Protein AF-A0A973YVL8-F1 (afdb_monomer)

Mean predicted aligned error: 5.26 Å

Structure (mmCIF, N/CA/C/O backbone):
data_AF-A0A973YVL8-F1
#
_entry.id   AF-A0A973YVL8-F1
#
loop_
_atom_site.group_PDB
_atom_site.id
_atom_site.type_symbol
_atom_site.label_atom_id
_atom_site.label_alt_id
_atom_site.label_comp_id
_atom_site.label_asym_id
_atom_site.label_entity_id
_atom_site.label_seq_id
_atom_site.pdbx_PDB_ins_code
_atom_site.Cartn_x
_atom_site.Cartn_y
_atom_site.Cartn_z
_atom_site.occupancy
_atom_site.B_iso_or_equiv
_atom_site.auth_seq_id
_atom_site.auth_comp_id
_atom_site.auth_asym_id
_atom_site.auth_atom_id
_atom_site.pdbx_PDB_model_num
ATOM 1 N N . MET A 1 1 ? 8.281 -14.797 -22.762 1.00 84.06 1 MET A N 1
ATOM 2 C CA . MET A 1 1 ? 9.401 -13.865 -22.995 1.00 84.06 1 MET A CA 1
ATOM 3 C C . MET A 1 1 ? 8.951 -12.711 -23.872 1.00 84.06 1 MET A C 1
ATOM 5 O O . MET A 1 1 ? 8.427 -12.952 -24.952 1.00 84.06 1 MET A O 1
ATOM 9 N N . GLU A 1 2 ? 9.122 -11.490 -23.379 1.00 85.75 2 GLU A N 1
ATOM 10 C CA . GLU A 1 2 ? 8.816 -10.232 -24.072 1.00 85.75 2 GLU A CA 1
ATOM 11 C C . GLU A 1 2 ? 9.968 -9.249 -23.829 1.00 85.75 2 GLU A C 1
ATOM 13 O O . GLU A 1 2 ? 10.571 -9.270 -22.751 1.00 85.75 2 GLU A O 1
ATOM 18 N N . THR A 1 3 ? 10.282 -8.421 -24.826 1.00 86.00 3 THR A N 1
ATOM 19 C CA . THR A 1 3 ? 11.363 -7.431 -24.765 1.00 86.00 3 THR A CA 1
ATOM 20 C C . THR A 1 3 ? 10.780 -6.028 -24.803 1.00 86.00 3 THR A C 1
ATOM 22 O O . THR A 1 3 ? 10.042 -5.675 -25.721 1.00 86.00 3 THR A O 1
ATOM 25 N N . LEU A 1 4 ? 11.141 -5.221 -23.806 1.00 86.00 4 LEU A N 1
ATOM 26 C CA . LEU A 1 4 ? 10.758 -3.818 -23.711 1.00 86.00 4 LEU A CA 1
ATOM 27 C C . LEU A 1 4 ? 11.941 -2.932 -24.092 1.00 86.00 4 LEU A C 1
ATOM 29 O O . LEU A 1 4 ? 13.045 -3.095 -23.569 1.00 86.00 4 LEU A O 1
ATOM 33 N N . HIS A 1 5 ? 11.688 -1.986 -24.992 1.00 86.88 5 HIS A N 1
ATOM 34 C CA . HIS A 1 5 ? 12.668 -1.035 -25.507 1.00 86.88 5 HIS A CA 1
ATOM 35 C C . HIS A 1 5 ? 12.550 0.307 -24.772 1.00 86.88 5 HIS A C 1
ATOM 37 O O . HIS A 1 5 ? 11.449 0.766 -24.471 1.00 86.88 5 HIS A O 1
ATOM 43 N N . ALA A 1 6 ? 13.685 0.942 -24.490 1.00 86.62 6 ALA A N 1
ATOM 44 C CA . ALA A 1 6 ? 13.778 2.212 -23.785 1.00 86.62 6 ALA A CA 1
ATOM 45 C C . ALA A 1 6 ? 14.794 3.136 -24.469 1.00 86.62 6 ALA A C 1
ATOM 47 O O . ALA A 1 6 ? 15.893 2.712 -24.831 1.00 86.62 6 ALA A O 1
ATOM 48 N N . GLU A 1 7 ? 14.462 4.425 -24.573 1.00 89.06 7 GLU A N 1
ATOM 49 C CA . GLU A 1 7 ? 15.424 5.448 -25.015 1.00 89.06 7 GLU A CA 1
ATOM 50 C C . GLU A 1 7 ? 16.559 5.531 -23.993 1.00 89.06 7 GLU A C 1
ATOM 52 O O . GLU A 1 7 ? 17.742 5.585 -24.331 1.00 89.06 7 GLU A O 1
ATOM 57 N N . ARG A 1 8 ? 16.176 5.497 -22.711 1.00 89.88 8 ARG A N 1
ATOM 58 C CA . ARG A 1 8 ? 17.095 5.464 -21.581 1.00 89.88 8 ARG A CA 1
ATOM 59 C C . ARG A 1 8 ? 16.642 4.454 -20.552 1.00 89.88 8 ARG A C 1
ATOM 61 O O . ARG A 1 8 ? 15.537 4.552 -20.027 1.00 89.88 8 ARG A O 1
ATOM 68 N N . LEU A 1 9 ? 17.533 3.532 -20.216 1.00 91.75 9 LEU A N 1
ATOM 69 C CA . LEU A 1 9 ? 17.324 2.533 -19.178 1.00 91.75 9 LEU A CA 1
ATOM 70 C C . LEU A 1 9 ? 18.275 2.801 -18.010 1.00 91.75 9 LEU A C 1
ATOM 72 O O . LEU A 1 9 ? 19.497 2.807 -18.186 1.00 91.75 9 LEU A O 1
ATOM 76 N N . TRP A 1 10 ? 17.727 3.006 -16.813 1.00 92.88 10 TRP A N 1
ATOM 77 C CA . TRP A 1 10 ? 18.531 3.071 -15.593 1.00 92.88 10 TRP A CA 1
ATOM 78 C C . TRP A 1 10 ? 18.900 1.664 -15.115 1.00 92.88 10 TRP A C 1
ATOM 80 O O . TRP A 1 10 ? 18.032 0.822 -14.884 1.00 92.88 10 TRP A O 1
ATOM 90 N N . THR A 1 11 ? 20.196 1.415 -14.927 1.00 92.12 11 THR A N 1
ATOM 91 C CA . THR A 1 11 ? 20.733 0.136 -14.439 1.00 92.12 11 THR A CA 1
ATOM 92 C C . THR A 1 11 ? 21.635 0.353 -13.220 1.00 92.12 11 THR A C 1
ATOM 94 O O . THR A 1 11 ? 22.039 1.488 -12.960 1.00 92.12 11 THR A O 1
ATOM 97 N N . PRO A 1 12 ? 22.041 -0.706 -12.491 1.00 91.38 12 PRO A N 1
ATOM 98 C CA . PRO A 1 12 ? 23.049 -0.580 -11.434 1.00 91.38 12 PRO A CA 1
ATOM 99 C C . PRO A 1 12 ? 24.390 0.007 -11.912 1.00 91.38 12 PRO A C 1
ATOM 101 O O . PRO A 1 12 ? 25.116 0.589 -11.114 1.00 91.38 12 PRO A O 1
ATOM 104 N N . GLY A 1 13 ? 24.710 -0.124 -13.206 1.00 91.88 13 GLY A N 1
ATOM 105 C CA . GLY A 1 13 ? 25.894 0.474 -13.834 1.00 91.88 13 GLY A CA 1
ATOM 106 C C . GLY A 1 13 ? 25.689 1.906 -14.349 1.00 91.88 13 GLY A C 1
ATOM 107 O O . GLY A 1 13 ? 26.598 2.456 -14.962 1.00 91.88 13 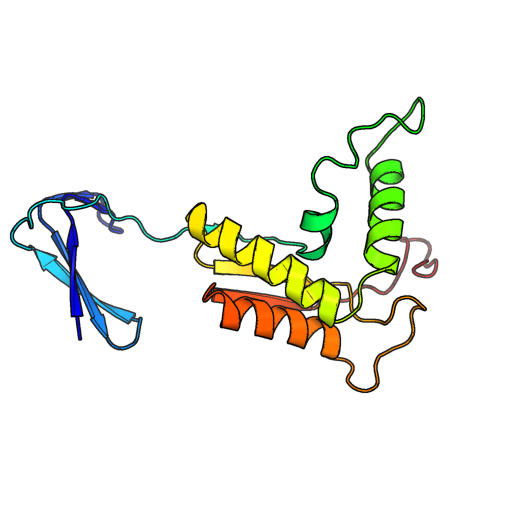GLY A O 1
ATOM 108 N N . GLY A 1 14 ? 24.515 2.508 -14.127 1.00 93.25 14 GLY A N 1
ATOM 109 C CA . GLY A 1 14 ? 24.141 3.832 -14.625 1.00 93.25 14 GLY A CA 1
ATOM 110 C C . GLY A 1 14 ? 23.224 3.792 -15.853 1.00 93.25 14 GLY A C 1
ATOM 111 O O . GLY A 1 14 ? 22.619 2.763 -16.174 1.00 93.25 14 GLY A O 1
ATOM 112 N N . TRP A 1 15 ? 23.092 4.944 -16.517 1.00 92.38 15 TRP A N 1
ATOM 113 C CA . TRP A 1 15 ? 22.248 5.113 -17.702 1.00 92.38 15 TRP A CA 1
ATOM 114 C C . TRP A 1 15 ? 22.798 4.357 -18.911 1.00 92.38 15 TRP A C 1
ATOM 116 O O . TRP A 1 15 ? 23.966 4.506 -19.268 1.00 92.38 15 TRP A O 1
ATOM 126 N N . ARG A 1 16 ? 21.920 3.614 -19.587 1.00 90.44 16 ARG A N 1
ATOM 127 C CA . ARG A 1 16 ? 22.150 3.060 -20.925 1.00 90.44 16 ARG A CA 1
ATOM 128 C C . ARG A 1 16 ? 21.214 3.744 -21.915 1.00 90.44 16 ARG A C 1
ATOM 130 O O . ARG A 1 16 ? 20.050 3.955 -21.588 1.00 90.44 16 ARG A O 1
ATOM 137 N N . ILE A 1 17 ? 21.738 4.094 -23.083 1.00 89.00 17 ILE A N 1
ATOM 138 C CA . ILE A 1 17 ? 20.995 4.706 -24.191 1.00 89.00 17 ILE A CA 1
ATOM 139 C C . ILE A 1 17 ? 20.678 3.601 -25.200 1.00 89.00 17 ILE A C 1
ATOM 141 O O . ILE A 1 17 ? 21.504 2.698 -25.350 1.00 89.00 17 ILE A O 1
ATOM 145 N N . ASP A 1 18 ? 19.514 3.666 -25.848 1.00 85.38 18 ASP A N 1
ATOM 146 C CA . ASP A 1 18 ? 19.072 2.699 -26.865 1.00 85.38 18 ASP A CA 1
ATOM 147 C C . ASP A 1 18 ? 19.200 1.256 -26.350 1.00 85.38 18 ASP A C 1
ATOM 149 O O . ASP A 1 18 ? 19.956 0.413 -26.846 1.00 85.38 18 ASP A O 1
ATOM 153 N N . ALA A 1 19 ? 18.520 1.005 -25.235 1.00 87.44 19 ALA A N 1
ATOM 154 C CA . ALA A 1 19 ? 18.628 -0.231 -24.477 1.00 87.44 19 ALA A CA 1
ATOM 155 C C . ALA A 1 19 ? 17.249 -0.836 -24.229 1.00 87.44 19 ALA A C 1
ATOM 157 O O . ALA A 1 19 ? 16.216 -0.208 -24.440 1.00 87.44 19 ALA A O 1
ATOM 158 N N . GLY A 1 20 ? 17.227 -2.072 -23.755 1.00 88.44 20 GLY A N 1
ATOM 159 C CA . GLY A 1 20 ? 15.995 -2.741 -23.383 1.00 88.44 20 GLY A CA 1
ATOM 160 C C . GLY A 1 20 ? 16.228 -3.804 -22.330 1.00 88.44 20 GLY A C 1
ATOM 161 O O . GLY A 1 20 ? 17.359 -4.055 -21.903 1.00 88.44 20 GLY A O 1
ATOM 162 N N . PHE A 1 21 ? 15.141 -4.430 -21.904 1.00 88.62 21 PHE A N 1
ATOM 163 C CA . PHE A 1 21 ? 15.212 -5.616 -21.069 1.00 88.62 21 PHE A CA 1
ATOM 164 C C . PHE A 1 21 ? 14.182 -6.648 -21.509 1.00 88.62 21 PHE A C 1
ATOM 166 O O . PHE A 1 21 ? 13.058 -6.313 -21.885 1.00 88.62 21 PHE A O 1
ATOM 173 N N . THR A 1 22 ? 14.581 -7.912 -21.439 1.00 90.00 22 THR A N 1
ATOM 174 C CA . THR A 1 22 ? 13.709 -9.056 -21.684 1.00 90.00 22 THR A CA 1
ATOM 175 C C . THR A 1 22 ? 13.215 -9.577 -20.346 1.00 90.00 22 THR A C 1
ATOM 177 O O . THR A 1 22 ? 13.999 -9.747 -19.403 1.00 90.00 22 THR A O 1
ATOM 180 N N . HIS A 1 23 ? 11.914 -9.843 -20.249 1.00 91.12 23 HIS A N 1
ATOM 181 C CA . HIS A 1 23 ? 11.332 -10.486 -19.081 1.00 91.12 23 HIS A CA 1
ATOM 182 C C . HIS A 1 23 ? 10.629 -11.795 -19.421 1.00 91.12 23 HIS A C 1
ATOM 184 O O . HIS A 1 23 ? 10.018 -11.967 -20.480 1.00 91.12 23 HIS A O 1
ATOM 190 N N . ASP A 1 24 ? 10.668 -12.715 -18.463 1.00 93.44 24 ASP A N 1
ATOM 191 C CA . ASP A 1 24 ? 9.907 -13.953 -18.487 1.00 93.44 24 ASP A CA 1
ATOM 192 C C . ASP A 1 24 ? 9.158 -14.125 -17.168 1.00 93.44 24 ASP A C 1
ATOM 194 O O . ASP A 1 24 ? 9.744 -14.002 -16.092 1.00 93.44 24 ASP A O 1
ATOM 198 N N . ALA A 1 25 ? 7.840 -14.322 -17.250 1.00 90.69 25 ALA A N 1
ATOM 199 C CA . ALA A 1 25 ? 6.955 -14.435 -16.086 1.00 90.69 25 ALA A CA 1
ATOM 200 C C . ALA A 1 25 ? 7.205 -13.364 -14.991 1.00 90.69 25 ALA A C 1
ATOM 202 O O . ALA A 1 25 ? 7.259 -13.667 -13.798 1.00 90.69 25 ALA A O 1
ATOM 203 N N . GLY A 1 26 ? 7.398 -12.100 -15.396 1.00 88.31 26 GLY A N 1
ATOM 204 C CA . GLY A 1 26 ? 7.619 -10.968 -14.484 1.00 88.31 26 GLY A CA 1
ATOM 205 C C . GLY A 1 26 ? 9.031 -10.860 -13.892 1.00 88.31 26 GLY A C 1
ATOM 206 O O . GLY A 1 26 ? 9.259 -10.028 -13.014 1.00 88.31 26 GLY A O 1
ATOM 207 N N . ARG A 1 27 ? 9.990 -11.673 -14.350 1.00 92.56 27 ARG A N 1
ATOM 208 C CA . ARG A 1 27 ? 11.407 -11.575 -13.971 1.00 92.56 27 ARG A CA 1
ATOM 209 C C . ARG A 1 27 ? 12.229 -11.049 -15.134 1.00 92.56 27 ARG A C 1
ATOM 211 O O . ARG A 1 27 ? 12.125 -11.570 -16.237 1.00 92.56 27 ARG A O 1
ATOM 218 N N . ILE A 1 28 ? 13.067 -10.051 -14.870 1.00 92.12 28 ILE A N 1
ATOM 219 C CA . ILE A 1 28 ? 14.068 -9.584 -15.833 1.00 92.12 28 ILE A CA 1
ATOM 220 C C . ILE A 1 28 ? 15.125 -10.681 -15.976 1.00 92.12 28 ILE A C 1
ATOM 222 O O . ILE A 1 28 ? 15.702 -11.103 -14.972 1.00 92.12 28 ILE A O 1
ATOM 226 N N . VAL A 1 29 ? 15.349 -11.146 -17.204 1.00 92.62 29 VAL A N 1
ATOM 227 C CA . VAL A 1 29 ? 16.319 -12.211 -17.511 1.00 92.62 29 VAL A CA 1
ATOM 228 C C . VAL A 1 29 ? 17.557 -11.680 -18.223 1.00 92.62 29 VAL A C 1
ATOM 230 O O . VAL A 1 29 ? 18.642 -12.217 -18.028 1.00 92.62 29 VAL A O 1
ATOM 233 N N . GLU A 1 30 ? 17.416 -10.599 -18.989 1.00 86.81 30 GLU A N 1
ATOM 234 C CA . GLU A 1 30 ? 18.511 -10.011 -19.754 1.00 86.81 30 GLU A CA 1
ATOM 235 C C . GLU A 1 30 ? 18.280 -8.513 -19.987 1.00 86.81 30 GLU A C 1
ATOM 237 O O . GLU A 1 30 ? 17.138 -8.070 -20.117 1.00 86.81 30 GLU A O 1
ATOM 242 N N . CYS A 1 31 ? 19.367 -7.739 -20.049 1.00 81.44 31 CYS A N 1
ATOM 243 C CA . CYS A 1 31 ? 19.350 -6.326 -20.432 1.00 81.44 31 CYS A CA 1
ATOM 244 C C . CYS A 1 31 ? 20.230 -6.124 -21.672 1.00 81.44 31 CYS A C 1
ATOM 246 O O . CYS A 1 31 ? 21.456 -6.002 -21.558 1.00 81.44 31 CYS A O 1
ATOM 248 N N . GLU A 1 32 ? 19.619 -6.048 -22.848 1.00 76.50 32 GLU A N 1
ATOM 249 C CA . GLU A 1 32 ? 20.319 -5.953 -24.132 1.00 76.50 32 GLU A CA 1
ATOM 250 C C . GLU A 1 32 ? 20.430 -4.503 -24.632 1.00 76.50 32 GLU A C 1
ATOM 252 O O . GLU A 1 32 ? 19.769 -3.586 -24.135 1.00 76.50 32 GLU A O 1
ATOM 257 N N . GLY A 1 33 ? 21.311 -4.280 -25.612 1.00 67.50 33 GLY A N 1
ATOM 258 C CA . GLY A 1 33 ? 21.212 -3.094 -26.468 1.00 67.50 33 GLY A CA 1
ATOM 259 C C . GLY A 1 33 ? 20.063 -3.297 -27.451 1.00 67.50 33 GLY A C 1
ATOM 260 O O . GLY A 1 33 ? 19.897 -4.399 -27.965 1.00 67.50 33 GLY A O 1
ATOM 261 N N . ALA A 1 34 ? 19.263 -2.267 -27.700 1.00 66.38 34 ALA A N 1
ATOM 262 C CA . ALA A 1 34 ? 18.033 -2.408 -28.462 1.00 66.38 34 ALA A CA 1
ATOM 263 C C . ALA A 1 34 ? 17.894 -1.261 -29.469 1.00 66.38 34 ALA A C 1
ATOM 265 O O . ALA A 1 34 ? 18.225 -0.121 -29.164 1.00 66.38 34 ALA A O 1
ATOM 266 N N . GLN A 1 35 ? 17.414 -1.549 -30.682 1.00 64.81 35 GLN A N 1
ATOM 267 C CA . GLN A 1 35 ? 17.126 -0.489 -31.654 1.00 64.81 35 GLN A CA 1
ATOM 268 C C . GLN A 1 35 ? 16.025 0.424 -31.077 1.00 64.81 35 GLN A C 1
ATOM 270 O O . GLN A 1 35 ? 15.049 -0.104 -30.532 1.00 64.81 35 GLN A O 1
ATOM 275 N N . PRO A 1 36 ? 16.166 1.759 -31.156 1.00 58.78 36 PRO A N 1
ATOM 276 C CA . PRO A 1 36 ? 15.167 2.674 -30.623 1.00 58.78 36 PRO A CA 1
ATOM 277 C C . PRO A 1 36 ? 13.836 2.488 -31.359 1.00 58.78 36 PRO A C 1
ATOM 279 O O . PRO A 1 36 ? 13.780 2.547 -32.587 1.00 58.78 36 PRO A O 1
ATOM 282 N N . SER A 1 37 ? 12.757 2.255 -30.611 1.00 57.56 37 SER A N 1
ATOM 283 C CA . SER A 1 37 ? 11.394 2.308 -31.143 1.00 57.56 37 SER A CA 1
ATOM 284 C C . SER A 1 37 ? 10.898 3.758 -31.155 1.00 57.56 37 SER A C 1
ATOM 286 O O . SER A 1 37 ? 11.191 4.520 -30.232 1.00 57.56 37 SER A O 1
ATOM 288 N N . GLU A 1 38 ? 10.108 4.156 -32.156 1.00 55.25 38 GLU A N 1
ATOM 289 C CA . GLU A 1 38 ? 9.400 5.444 -32.110 1.00 55.25 38 GLU A CA 1
ATOM 290 C C . GLU A 1 38 ? 8.511 5.516 -30.853 1.00 55.25 38 GLU A C 1
ATOM 292 O O . GLU A 1 38 ? 7.750 4.592 -30.568 1.00 55.25 38 GLU A O 1
ATOM 297 N N . GLY A 1 39 ? 8.633 6.602 -30.079 1.00 59.34 39 GLY A N 1
ATOM 298 C CA . GLY A 1 39 ? 7.896 6.806 -28.822 1.00 59.34 39 GLY A CA 1
ATOM 299 C C . GLY A 1 39 ? 8.555 6.229 -27.559 1.00 59.34 39 GLY A C 1
ATOM 300 O O . GLY A 1 39 ? 7.882 6.092 -26.539 1.00 59.34 39 GLY A O 1
ATOM 301 N N . ALA A 1 40 ? 9.844 5.876 -27.611 1.00 60.81 40 ALA A N 1
ATOM 302 C CA . ALA A 1 40 ? 10.550 5.227 -26.508 1.00 60.81 40 ALA A CA 1
ATOM 303 C C . ALA A 1 40 ? 10.583 6.061 -25.206 1.00 60.81 40 ALA A C 1
ATOM 305 O O . ALA A 1 40 ? 10.886 7.252 -25.202 1.00 60.81 40 ALA A O 1
ATOM 306 N N . ALA A 1 41 ? 10.283 5.401 -24.083 1.00 78.31 41 ALA A N 1
ATOM 307 C CA . ALA A 1 41 ? 10.198 6.009 -22.759 1.00 78.31 41 ALA A CA 1
ATOM 308 C C . ALA A 1 41 ? 11.523 5.916 -21.985 1.00 78.31 41 ALA A C 1
ATOM 310 O O . ALA A 1 41 ? 12.372 5.055 -22.239 1.00 78.31 41 ALA A O 1
ATOM 311 N N . TRP A 1 42 ? 11.678 6.790 -20.991 1.00 90.50 42 TRP A N 1
ATOM 312 C CA . TRP A 1 42 ? 12.712 6.666 -19.968 1.00 90.50 42 TRP A CA 1
ATOM 313 C C . TRP A 1 42 ? 12.245 5.651 -18.931 1.00 90.50 42 TRP A C 1
ATOM 315 O O . TRP A 1 42 ? 11.204 5.833 -18.301 1.00 90.50 42 TRP A O 1
ATOM 325 N N . VAL A 1 43 ? 13.017 4.586 -18.748 1.00 91.56 43 VAL A N 1
ATOM 326 C CA . VAL A 1 43 ? 12.651 3.469 -17.881 1.00 91.56 43 VAL A CA 1
ATOM 327 C C . VAL A 1 43 ? 13.551 3.440 -16.654 1.00 91.56 43 VAL A C 1
ATOM 329 O O . VAL A 1 43 ? 14.781 3.385 -16.749 1.00 91.56 43 VAL A O 1
ATOM 332 N N . LEU A 1 44 ? 12.913 3.442 -15.486 1.00 93.69 44 LEU A N 1
ATOM 333 C CA . LEU A 1 44 ? 13.552 3.323 -14.183 1.00 93.69 44 LEU A CA 1
ATOM 334 C C . LEU A 1 44 ? 12.940 2.150 -13.403 1.00 93.69 44 LEU A C 1
ATOM 336 O O . LEU A 1 44 ? 11.774 1.814 -13.620 1.00 93.69 44 LEU A O 1
ATOM 340 N N . PRO A 1 45 ? 13.686 1.537 -12.464 1.00 94.25 45 PRO A N 1
ATOM 341 C CA . PRO A 1 45 ? 13.109 0.598 -11.514 1.00 94.25 45 PRO A CA 1
ATOM 342 C C . PRO A 1 45 ? 11.982 1.260 -10.721 1.00 94.25 45 PRO A C 1
ATOM 344 O O . PRO A 1 45 ? 12.137 2.373 -10.217 1.00 94.25 45 PRO A O 1
ATOM 347 N N . GLY A 1 46 ? 10.860 0.558 -10.582 1.00 95.62 46 GLY A N 1
ATOM 348 C CA . GLY A 1 46 ? 9.756 1.039 -9.764 1.00 95.62 46 GLY A CA 1
ATOM 349 C C . GLY A 1 46 ? 10.163 1.203 -8.297 1.00 95.62 46 GLY A C 1
ATOM 350 O O . GLY A 1 46 ? 10.964 0.434 -7.762 1.00 95.62 46 GLY A O 1
ATOM 351 N N . ILE A 1 47 ? 9.584 2.199 -7.632 1.00 97.62 47 ILE A N 1
ATOM 352 C CA . ILE A 1 47 ? 9.950 2.559 -6.260 1.00 97.62 47 ILE A CA 1
ATOM 353 C C . ILE A 1 47 ? 9.173 1.674 -5.277 1.00 97.62 47 ILE A C 1
ATOM 355 O O . ILE A 1 47 ? 8.002 1.357 -5.497 1.00 97.62 47 ILE A O 1
ATOM 359 N N . ALA A 1 48 ? 9.811 1.260 -4.183 1.00 98.31 48 ALA A N 1
ATOM 360 C CA . ALA A 1 48 ? 9.123 0.601 -3.077 1.00 98.31 48 ALA A CA 1
ATOM 361 C C . ALA A 1 48 ? 8.633 1.647 -2.064 1.00 98.31 48 ALA A C 1
ATOM 363 O O . ALA A 1 48 ? 9.436 2.399 -1.511 1.00 98.31 48 ALA A O 1
ATOM 364 N N . ASN A 1 49 ? 7.328 1.672 -1.792 1.00 98.69 49 ASN A N 1
ATOM 365 C CA . ASN A 1 49 ? 6.780 2.372 -0.641 1.00 98.69 49 ASN A CA 1
ATOM 366 C C . ASN A 1 49 ? 6.949 1.488 0.599 1.00 98.69 49 ASN A C 1
ATOM 368 O O . ASN A 1 49 ? 6.276 0.473 0.761 1.00 98.69 49 ASN A O 1
ATOM 372 N N . LEU A 1 50 ? 7.889 1.860 1.457 1.00 98.50 50 LEU A N 1
ATOM 373 C CA . LEU A 1 50 ? 8.359 1.031 2.563 1.00 98.50 50 LEU A CA 1
ATOM 374 C C . LEU A 1 50 ? 7.519 1.128 3.846 1.00 98.50 50 LEU A C 1
ATOM 376 O O . LEU A 1 50 ? 7.812 0.402 4.795 1.00 98.50 50 LEU A O 1
ATOM 380 N N . HIS A 1 51 ? 6.465 1.953 3.876 1.00 98.81 51 HIS A N 1
ATOM 381 C CA . HIS A 1 51 ? 5.545 2.027 5.015 1.00 98.81 51 HIS A CA 1
ATOM 382 C C . HIS A 1 51 ? 4.178 2.600 4.617 1.00 98.81 51 HIS A C 1
ATOM 384 O O . HIS A 1 51 ? 4.095 3.697 4.071 1.00 98.81 51 HIS A O 1
ATOM 390 N N . SER A 1 52 ? 3.098 1.892 4.948 1.00 98.75 52 SER A N 1
ATOM 391 C CA . SER A 1 52 ? 1.719 2.299 4.651 1.00 98.75 52 SER A CA 1
ATOM 392 C C . SER A 1 52 ? 0.754 1.925 5.780 1.00 98.75 52 SER A C 1
ATOM 394 O O . SER A 1 52 ? 0.955 0.926 6.472 1.00 98.75 52 SER A O 1
ATOM 396 N N . HIS A 1 53 ? -0.300 2.732 5.934 1.00 98.62 53 HIS A N 1
ATOM 397 C CA . HIS A 1 53 ? -1.517 2.402 6.679 1.00 98.62 53 HIS A CA 1
ATOM 398 C C . HIS A 1 53 ? -2.727 2.715 5.791 1.00 98.62 53 HIS A C 1
ATOM 400 O O . HIS A 1 53 ? -3.215 3.849 5.780 1.00 98.62 53 HIS A O 1
ATOM 406 N N . ALA A 1 54 ? -3.216 1.730 5.041 1.00 98.56 54 ALA A N 1
ATOM 407 C CA . ALA A 1 54 ? -4.121 1.971 3.921 1.00 98.56 54 ALA A CA 1
ATOM 408 C C . ALA A 1 54 ? -5.385 2.762 4.290 1.00 98.56 54 ALA A C 1
ATOM 410 O O . ALA A 1 54 ? -5.742 3.731 3.619 1.00 98.56 54 ALA A O 1
ATOM 411 N N . PHE A 1 55 ? -6.021 2.414 5.413 1.00 97.81 55 PHE A N 1
ATOM 412 C CA . PHE A 1 55 ? -7.260 3.055 5.867 1.00 97.81 55 PHE A CA 1
ATOM 413 C C . PHE A 1 55 ? -7.120 4.574 6.088 1.00 97.81 55 PHE A C 1
ATOM 415 O O . PHE A 1 55 ? -8.097 5.308 5.951 1.00 97.81 55 PHE A O 1
ATOM 422 N N . GLN A 1 56 ? -5.912 5.071 6.391 1.00 97.81 56 GLN A N 1
ATOM 423 C CA . GLN A 1 56 ? -5.680 6.500 6.621 1.00 97.81 56 GLN A CA 1
ATOM 424 C C . GLN A 1 56 ? -5.844 7.326 5.341 1.00 97.81 56 GLN A C 1
ATOM 426 O O . GLN A 1 56 ? -6.102 8.528 5.426 1.00 97.81 56 GLN A O 1
ATOM 431 N N . ARG A 1 57 ? -5.782 6.705 4.151 1.00 98.00 57 ARG A N 1
ATOM 432 C CA . ARG A 1 57 ? -6.064 7.407 2.891 1.00 98.00 57 ARG A CA 1
ATOM 433 C C . ARG A 1 57 ? -7.474 8.000 2.872 1.00 98.00 57 ARG A C 1
ATOM 435 O O . ARG A 1 57 ? -7.639 9.108 2.374 1.00 98.00 57 ARG A O 1
ATOM 442 N N . ALA A 1 58 ? -8.452 7.344 3.503 1.00 96.69 58 ALA A N 1
ATOM 443 C CA . ALA A 1 58 ? -9.831 7.836 3.593 1.00 96.69 58 ALA A CA 1
ATOM 444 C C . ALA A 1 58 ? -9.991 9.125 4.422 1.00 96.69 58 ALA A C 1
ATOM 446 O O . ALA A 1 58 ? -11.012 9.801 4.309 1.00 96.69 58 ALA A O 1
ATOM 447 N N . MET A 1 59 ? -9.007 9.471 5.259 1.00 95.19 59 MET A N 1
ATOM 448 C CA . MET A 1 59 ? -9.017 10.702 6.057 1.00 95.19 59 MET A CA 1
ATOM 449 C C . MET A 1 59 ? -7.989 11.741 5.600 1.00 95.19 59 MET A C 1
ATOM 451 O O . MET A 1 59 ? -7.868 12.789 6.238 1.00 95.19 59 MET A O 1
ATOM 455 N N . ALA A 1 60 ? -7.231 11.468 4.533 1.00 95.56 60 ALA A N 1
ATOM 456 C CA . ALA A 1 60 ? -6.194 12.371 4.049 1.00 95.56 60 ALA A CA 1
ATOM 457 C C . ALA A 1 60 ? -6.786 13.762 3.743 1.00 95.56 60 ALA A C 1
ATOM 459 O O . ALA A 1 60 ? -7.737 13.887 2.976 1.00 95.56 60 ALA A O 1
ATOM 460 N N . GLY A 1 61 ? -6.247 14.806 4.383 1.00 94.44 61 GLY A N 1
ATOM 461 C CA . GLY A 1 61 ? -6.729 16.188 4.267 1.00 94.44 61 GLY A CA 1
ATOM 462 C C . GLY A 1 61 ? -7.953 16.545 5.127 1.00 94.44 61 GLY A C 1
ATOM 463 O O . GLY A 1 61 ? -8.329 17.713 5.199 1.00 94.44 61 GLY A O 1
ATOM 464 N N . LEU A 1 62 ? -8.582 15.587 5.818 1.00 91.50 62 LEU A N 1
ATOM 465 C CA . LEU A 1 62 ? -9.742 15.851 6.687 1.00 91.50 62 LEU A CA 1
ATOM 466 C C . LEU A 1 62 ? -9.359 16.238 8.121 1.00 91.50 62 LEU A C 1
ATOM 468 O O . LEU A 1 62 ? -10.224 16.658 8.892 1.00 91.50 62 LEU A O 1
ATOM 472 N N . ALA A 1 63 ? -8.080 16.115 8.478 1.00 90.94 63 ALA A N 1
ATOM 473 C CA . ALA A 1 63 ? -7.561 16.493 9.788 1.00 90.94 63 ALA A CA 1
ATOM 474 C C . ALA A 1 63 ? -7.002 17.927 9.837 1.00 90.94 63 ALA A C 1
ATOM 476 O O . ALA A 1 63 ? -6.588 18.375 10.901 1.00 90.94 63 ALA A O 1
ATOM 477 N N . GLU A 1 64 ? -7.054 18.681 8.733 1.00 90.19 64 GLU A N 1
ATOM 478 C CA . GLU A 1 64 ? -6.488 20.039 8.630 1.00 90.19 64 GLU A CA 1
ATOM 479 C C . GLU A 1 64 ? -7.409 21.122 9.221 1.00 90.19 64 GLU A C 1
ATOM 481 O O . GLU A 1 64 ? -7.484 22.255 8.741 1.00 90.19 64 GLU A O 1
ATOM 486 N N . ARG A 1 65 ? -8.177 20.763 10.252 1.00 87.00 65 ARG A N 1
ATOM 487 C CA . ARG A 1 65 ? -9.062 21.674 10.978 1.00 87.00 65 ARG A CA 1
ATOM 488 C C . ARG A 1 65 ? -8.604 21.754 12.415 1.00 87.00 65 ARG A C 1
ATOM 490 O O . ARG A 1 65 ? -8.493 20.725 13.074 1.00 87.00 65 ARG A O 1
ATOM 497 N N . GLN A 1 66 ? -8.423 22.979 12.900 1.00 87.12 66 GLN A N 1
ATOM 498 C CA . GLN A 1 66 ? -8.089 23.181 14.297 1.00 87.12 66 GLN A CA 1
ATOM 499 C C . GLN A 1 66 ? -9.291 22.791 15.173 1.00 87.12 66 GLN A C 1
ATOM 501 O O . GLN A 1 66 ? -10.327 23.456 15.148 1.00 87.12 66 GLN A O 1
ATOM 506 N N . THR A 1 67 ? -9.171 21.695 15.918 1.00 83.25 67 THR A N 1
ATOM 507 C CA . THR A 1 67 ? -10.185 21.192 16.860 1.00 83.25 67 THR A CA 1
ATOM 508 C C . THR A 1 67 ? -9.882 21.583 18.301 1.00 83.25 67 THR A C 1
ATOM 510 O O . THR A 1 67 ? -10.787 21.617 19.134 1.00 83.25 67 THR A O 1
ATOM 513 N N . HIS A 1 68 ? -8.625 21.931 18.586 1.00 85.12 68 HIS A N 1
ATOM 514 C CA . HIS A 1 68 ? -8.171 22.393 19.888 1.00 85.12 68 HIS A CA 1
ATOM 515 C C . HIS A 1 68 ? -7.110 23.502 19.722 1.00 85.12 68 HIS A C 1
ATOM 517 O O . HIS A 1 68 ? -6.265 23.415 18.829 1.00 85.12 68 HIS A O 1
ATOM 523 N N . PRO A 1 69 ? -7.066 24.535 20.591 1.00 88.69 69 PRO A N 1
ATOM 524 C CA . PRO A 1 69 ? -6.039 25.586 20.519 1.00 88.69 69 PRO A CA 1
ATOM 525 C C . PRO A 1 69 ? -4.594 25.065 20.604 1.00 88.69 69 PRO A C 1
ATOM 527 O O . PRO A 1 69 ? -3.668 25.737 20.164 1.00 88.69 69 PRO A O 1
ATOM 530 N N . GLN A 1 70 ? -4.412 23.867 21.166 1.00 88.50 70 GLN A N 1
ATOM 531 C CA . GLN A 1 70 ? -3.137 23.149 21.281 1.00 88.50 70 GLN A CA 1
ATOM 532 C C . GLN A 1 70 ? -3.172 21.843 20.472 1.00 88.50 70 GLN A C 1
ATOM 534 O O . GLN A 1 70 ? -2.865 20.775 21.003 1.00 88.50 70 GLN A O 1
ATOM 539 N N . ASP A 1 71 ? -3.648 21.894 19.227 1.00 87.44 71 ASP A N 1
ATOM 540 C CA . ASP A 1 71 ? -3.650 20.711 18.369 1.00 87.44 71 ASP A CA 1
ATOM 541 C C . ASP A 1 71 ? -2.252 20.105 18.231 1.00 87.44 71 ASP A C 1
ATOM 543 O O . ASP A 1 71 ? -1.233 20.794 18.170 1.00 87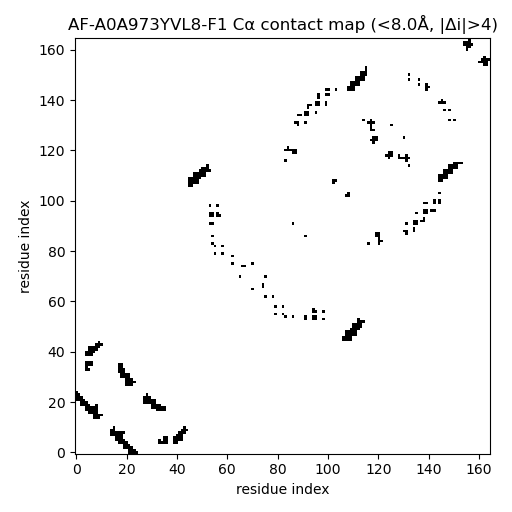.44 71 ASP A O 1
ATOM 547 N N . SER A 1 72 ? -2.213 18.778 18.227 1.00 90.12 72 SER A N 1
ATOM 548 C CA . SER A 1 72 ? -0.986 17.995 18.215 1.00 90.12 72 SER A CA 1
ATOM 549 C C . SER A 1 72 ? -1.216 16.677 17.483 1.00 90.12 72 SER A C 1
ATOM 551 O O . SER A 1 72 ? -2.335 16.326 17.112 1.00 90.12 72 SER A O 1
ATOM 553 N N . PHE A 1 73 ? -0.160 15.878 17.345 1.00 85.25 73 PHE A N 1
ATOM 554 C CA . PHE A 1 73 ? -0.287 14.496 16.882 1.00 85.25 73 PHE A CA 1
ATOM 555 C C . PHE A 1 73 ? -1.345 13.698 17.672 1.00 85.25 73 PHE A C 1
ATOM 557 O O . PHE A 1 73 ? -2.027 12.842 17.113 1.00 85.25 73 PHE A O 1
ATOM 564 N N . TRP A 1 74 ? -1.518 13.982 18.967 1.00 85.44 74 TRP A N 1
ATOM 565 C CA . TRP A 1 74 ? -2.468 13.257 19.808 1.00 85.44 74 TRP A CA 1
ATOM 566 C C . TRP A 1 74 ? -3.925 13.589 19.473 1.00 85.44 74 TRP A C 1
ATOM 568 O O . TRP A 1 74 ? -4.736 12.667 19.423 1.00 85.44 74 TRP A O 1
ATOM 578 N N . THR A 1 75 ? -4.238 14.851 19.159 1.00 85.38 75 THR A N 1
ATOM 579 C CA . THR A 1 75 ? -5.590 15.253 18.728 1.00 85.38 75 THR A CA 1
ATOM 580 C C . THR A 1 75 ? -5.885 14.777 17.299 1.00 85.38 75 THR A C 1
ATOM 582 O O . THR A 1 75 ? -6.991 14.315 17.007 1.00 85.38 75 THR A O 1
ATOM 585 N N . TRP A 1 76 ? -4.874 14.734 16.418 1.00 90.38 76 TRP A N 1
ATOM 586 C CA . TRP A 1 76 ? -4.974 14.038 15.126 1.00 90.38 76 TRP A CA 1
ATOM 587 C C . TRP A 1 76 ? -5.291 12.545 15.306 1.00 90.38 76 TRP A C 1
ATOM 589 O O . TRP A 1 76 ? -6.178 12.006 14.637 1.00 90.38 76 TRP A O 1
ATOM 599 N N . ARG A 1 77 ? -4.613 11.873 16.248 1.00 86.94 77 ARG A N 1
ATOM 600 C CA . ARG A 1 77 ? -4.779 10.434 16.498 1.00 86.94 77 ARG A CA 1
ATOM 601 C C . ARG A 1 77 ? -6.195 10.088 16.955 1.00 86.94 77 ARG A C 1
ATOM 603 O O . ARG A 1 77 ? -6.712 9.047 16.567 1.00 86.94 77 ARG A O 1
ATOM 610 N N . GLU A 1 78 ? -6.845 10.959 17.720 1.00 86.06 78 GLU A N 1
ATOM 611 C CA . GLU A 1 78 ? -8.262 10.798 18.071 1.00 86.06 78 GLU A CA 1
ATOM 612 C C . GLU A 1 78 ? -9.161 10.811 16.830 1.00 86.06 78 GLU A C 1
ATOM 614 O O . GLU A 1 78 ? -10.079 9.999 16.716 1.00 86.06 78 GLU A O 1
ATOM 619 N N . THR A 1 79 ? -8.884 11.698 15.869 1.00 86.50 79 THR A N 1
ATOM 620 C CA . THR A 1 79 ? -9.590 11.705 14.580 1.00 86.50 79 THR A CA 1
ATOM 621 C C . THR A 1 79 ? -9.345 10.413 13.813 1.00 86.50 79 THR A C 1
ATOM 623 O O . THR A 1 79 ? -10.305 9.798 13.352 1.00 86.50 79 THR A O 1
ATOM 626 N N . MET A 1 80 ? -8.097 9.953 13.750 1.00 92.56 80 MET A N 1
ATOM 627 C CA . MET A 1 80 ? -7.746 8.682 13.120 1.00 92.56 80 MET A CA 1
ATOM 628 C C . MET A 1 80 ? -8.481 7.494 13.759 1.00 92.56 80 MET A C 1
ATOM 630 O O . MET A 1 80 ? -9.053 6.683 13.031 1.00 92.56 80 MET A O 1
ATOM 634 N N . TYR A 1 81 ? -8.575 7.423 15.092 1.00 88.31 81 TYR A N 1
ATOM 635 C CA . TYR A 1 81 ? -9.326 6.360 15.768 1.00 88.31 81 TYR A CA 1
ATOM 636 C C . TYR A 1 81 ? -10.821 6.377 15.437 1.00 88.31 81 TYR A C 1
ATOM 638 O O . TYR A 1 81 ? -11.407 5.314 15.241 1.00 88.31 81 TYR A O 1
ATOM 646 N N . ARG A 1 82 ? -11.441 7.558 15.286 1.00 88.00 82 ARG A N 1
ATOM 647 C CA . ARG A 1 82 ? -12.845 7.647 14.840 1.00 88.00 82 ARG A CA 1
ATOM 648 C C . ARG A 1 82 ? -13.056 7.098 13.428 1.00 88.00 82 ARG A C 1
ATOM 650 O O . ARG A 1 82 ? -14.135 6.580 13.153 1.00 88.00 82 ARG A O 1
ATOM 657 N N . PHE A 1 83 ? -12.064 7.223 12.544 1.00 91.50 83 PHE A N 1
ATOM 658 C CA . PHE A 1 83 ? -12.096 6.580 11.229 1.00 91.50 83 PHE A CA 1
ATOM 659 C C . PHE A 1 83 ? -11.878 5.074 11.358 1.00 91.50 83 PHE A C 1
ATOM 661 O O . PHE A 1 83 ? -12.715 4.317 10.882 1.00 91.50 83 PHE A O 1
ATOM 668 N N . ALA A 1 84 ? -10.819 4.642 12.049 1.00 90.12 84 ALA A N 1
ATOM 669 C CA . ALA A 1 84 ? -10.488 3.228 12.233 1.00 90.12 84 ALA A CA 1
ATOM 670 C C . ALA A 1 84 ? -11.667 2.414 12.799 1.00 90.12 84 ALA A C 1
ATOM 672 O O . ALA A 1 84 ? -11.950 1.324 12.313 1.00 90.12 84 ALA A O 1
ATOM 673 N N . ALA A 1 85 ? -12.420 2.984 13.746 1.00 90.88 85 ALA A N 1
ATOM 674 C CA . ALA A 1 85 ? -13.602 2.370 14.356 1.00 90.88 85 ALA A CA 1
ATOM 675 C C . ALA A 1 85 ? -14.812 2.201 13.411 1.00 90.88 85 ALA A C 1
ATOM 677 O O . ALA A 1 85 ? -15.882 1.804 13.859 1.00 90.88 85 ALA A O 1
ATOM 678 N N . ARG A 1 86 ? -14.694 2.539 12.123 1.00 92.94 86 ARG A N 1
ATOM 679 C CA . ARG A 1 86 ? -15.754 2.364 11.113 1.00 92.94 86 ARG A CA 1
ATOM 680 C C . ARG A 1 86 ? -15.372 1.402 9.996 1.00 92.94 86 ARG A C 1
ATOM 682 O O . ARG A 1 86 ? -16.187 1.169 9.114 1.00 92.94 86 ARG A O 1
ATOM 689 N N . PHE A 1 87 ? -14.147 0.887 10.008 1.00 96.69 87 PHE A N 1
ATOM 690 C CA . PHE A 1 87 ? -13.663 0.001 8.962 1.00 96.69 87 PHE A CA 1
ATOM 691 C C . PHE A 1 87 ? -14.018 -1.454 9.266 1.00 96.69 87 PHE A C 1
ATOM 693 O O . PHE A 1 87 ? -13.726 -1.981 10.340 1.00 96.69 87 PHE A O 1
ATOM 700 N N . ASP A 1 88 ? -14.596 -2.099 8.266 1.00 97.62 88 ASP A N 1
ATOM 701 C CA . ASP A 1 88 ? -14.770 -3.540 8.143 1.00 97.62 88 ASP A CA 1
ATOM 702 C C . ASP A 1 88 ? -13.922 -4.056 6.954 1.00 97.62 88 ASP A C 1
ATOM 704 O O . ASP A 1 88 ? -13.213 -3.256 6.324 1.00 97.62 88 ASP A O 1
ATOM 708 N N . PRO A 1 89 ? -13.915 -5.371 6.647 1.00 98.56 89 PRO A N 1
ATOM 709 C CA . PRO A 1 89 ? -13.097 -5.905 5.562 1.00 98.56 89 PRO A CA 1
ATOM 710 C C . PRO A 1 89 ? -13.447 -5.297 4.199 1.00 98.56 89 PRO A C 1
ATOM 712 O O . PRO A 1 89 ? -12.539 -5.013 3.420 1.00 98.56 89 PRO A O 1
ATOM 715 N N . ASP A 1 90 ? -14.728 -5.036 3.938 1.00 98.38 90 ASP A N 1
ATOM 716 C CA . ASP A 1 90 ? -15.204 -4.503 2.657 1.00 98.38 90 ASP A CA 1
ATOM 717 C C . ASP A 1 90 ? -14.741 -3.053 2.459 1.00 98.38 90 ASP A C 1
ATOM 719 O O . ASP A 1 90 ? -14.167 -2.697 1.427 1.00 98.38 90 ASP A O 1
ATOM 723 N N . THR A 1 91 ? -14.906 -2.214 3.483 1.00 98.25 91 THR A N 1
ATOM 724 C CA . THR A 1 91 ? -14.451 -0.818 3.455 1.00 98.25 91 THR A CA 1
ATOM 725 C C . THR A 1 91 ? -12.926 -0.737 3.384 1.00 98.25 91 THR A C 1
ATOM 727 O O . THR A 1 91 ? -12.379 0.110 2.672 1.00 98.25 91 THR A O 1
ATOM 730 N N . LEU A 1 92 ? -12.216 -1.624 4.095 1.00 98.75 92 LEU A N 1
ATOM 731 C CA . LEU A 1 92 ? -10.757 -1.686 4.038 1.00 98.75 92 LEU A CA 1
ATOM 732 C C . LEU A 1 92 ? -10.269 -2.074 2.643 1.00 98.75 92 LEU A C 1
ATOM 734 O O . LEU A 1 92 ? -9.360 -1.423 2.133 1.00 98.75 92 LEU A O 1
ATOM 738 N N . HIS A 1 93 ? -10.882 -3.084 2.023 1.00 98.88 93 HIS A N 1
ATOM 739 C CA . HIS A 1 93 ? -10.574 -3.494 0.654 1.00 98.88 93 HIS A CA 1
ATOM 740 C C . HIS A 1 93 ? -10.781 -2.344 -0.335 1.00 98.88 93 HIS A C 1
ATOM 742 O O . HIS A 1 93 ? -9.871 -2.045 -1.109 1.00 98.88 93 HIS A O 1
ATOM 748 N N . ALA A 1 94 ? -11.919 -1.648 -0.270 1.00 98.75 94 ALA A N 1
ATOM 749 C CA . ALA A 1 94 ? -12.231 -0.558 -1.192 1.00 98.75 94 ALA A CA 1
ATOM 750 C C . ALA A 1 94 ? -11.217 0.596 -1.096 1.00 98.75 94 ALA A C 1
ATOM 752 O O . ALA A 1 94 ? -10.670 1.045 -2.105 1.00 98.75 94 AL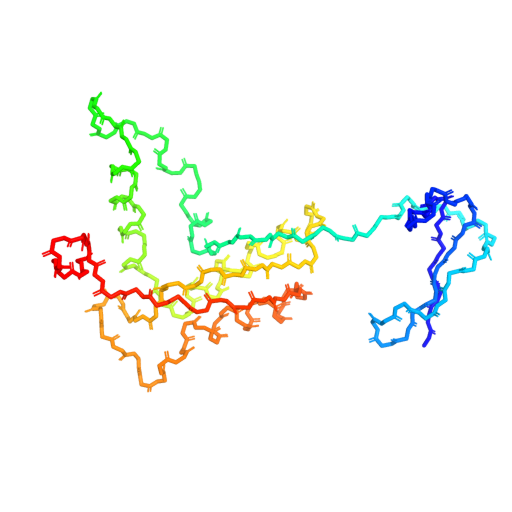A A O 1
ATOM 753 N N . VAL A 1 95 ? -10.919 1.053 0.125 1.00 98.75 95 VAL A N 1
ATOM 754 C CA . VAL A 1 95 ? -9.968 2.153 0.353 1.00 98.75 95 VAL A CA 1
ATOM 755 C C . VAL A 1 95 ? -8.541 1.740 -0.001 1.00 98.75 95 VAL A C 1
ATOM 757 O O . VAL A 1 95 ? -7.812 2.528 -0.603 1.00 98.75 95 VAL A O 1
ATOM 760 N N . ALA A 1 96 ? -8.136 0.514 0.341 1.00 98.88 96 ALA A N 1
ATOM 761 C CA . ALA A 1 96 ? -6.820 -0.003 -0.015 1.00 98.88 96 ALA A CA 1
ATOM 762 C C . ALA A 1 96 ? -6.661 -0.143 -1.533 1.00 98.88 96 ALA A C 1
ATOM 764 O O . ALA A 1 96 ? -5.630 0.251 -2.065 1.00 98.88 96 ALA A O 1
ATOM 765 N N . SER A 1 97 ? -7.691 -0.614 -2.241 1.00 98.88 97 SER A N 1
ATOM 766 C CA . SER A 1 97 ? -7.672 -0.736 -3.703 1.00 98.88 97 SER A CA 1
ATOM 767 C C . SER A 1 97 ? -7.475 0.626 -4.371 1.00 98.88 97 SER A C 1
ATOM 769 O O . SER A 1 97 ? -6.590 0.782 -5.211 1.00 98.88 97 SER A O 1
ATOM 771 N N . GLN A 1 98 ? -8.229 1.642 -3.938 1.00 98.88 98 GLN A N 1
ATOM 772 C CA . GLN A 1 98 ? -8.053 3.011 -4.427 1.00 98.88 98 GLN A CA 1
ATOM 773 C C . GLN A 1 98 ? -6.634 3.529 -4.149 1.00 98.88 98 GLN A C 1
ATOM 775 O O . GLN A 1 98 ? -5.966 4.030 -5.050 1.00 98.88 98 GLN A O 1
ATOM 780 N N . LEU A 1 99 ? -6.145 3.374 -2.913 1.00 98.88 99 LEU A N 1
ATOM 781 C CA . LEU A 1 99 ? -4.800 3.807 -2.536 1.00 98.88 99 LEU A CA 1
ATOM 782 C C . LEU A 1 99 ? -3.717 3.129 -3.383 1.00 98.88 99 LEU A C 1
ATOM 784 O O . LEU A 1 99 ? -2.771 3.782 -3.811 1.00 98.88 99 LEU A O 1
ATOM 788 N N . TYR A 1 100 ? -3.820 1.821 -3.592 1.00 98.94 100 TYR A N 1
ATOM 789 C CA . TYR A 1 100 ? -2.812 1.052 -4.312 1.00 98.94 100 TYR A CA 1
ATOM 790 C C . TYR A 1 100 ? -2.798 1.369 -5.810 1.00 98.94 100 TYR A C 1
ATOM 792 O O . TYR A 1 100 ? -1.715 1.430 -6.391 1.00 98.94 100 TYR A O 1
ATOM 800 N N . ALA A 1 101 ? -3.953 1.664 -6.413 1.00 98.88 101 ALA A N 1
ATOM 801 C CA . ALA A 1 101 ? -4.016 2.204 -7.770 1.00 98.88 101 ALA A CA 1
ATOM 802 C C . ALA A 1 101 ? -3.299 3.564 -7.867 1.00 98.88 101 ALA A C 1
ATOM 804 O O . ALA A 1 101 ? -2.410 3.732 -8.699 1.00 98.88 101 ALA A O 1
ATOM 805 N N . GLU A 1 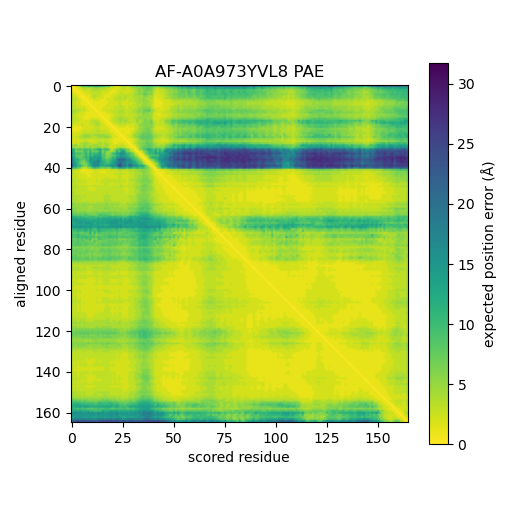102 ? -3.590 4.494 -6.952 1.00 98.88 102 GLU A N 1
ATOM 806 C CA . GLU A 1 102 ? -2.919 5.804 -6.904 1.00 98.88 102 GLU A CA 1
ATOM 807 C C . GLU A 1 102 ? -1.402 5.678 -6.663 1.00 98.88 102 GLU A C 1
ATOM 809 O O . GLU A 1 102 ? -0.607 6.441 -7.211 1.00 98.88 102 GLU A O 1
ATOM 814 N N . MET A 1 103 ? -0.969 4.699 -5.859 1.00 98.88 103 MET A N 1
ATOM 815 C CA . MET A 1 103 ? 0.451 4.399 -5.655 1.00 98.88 103 MET A CA 1
ATOM 816 C C . MET A 1 103 ? 1.134 3.968 -6.959 1.00 98.88 103 MET A C 1
ATOM 818 O O . MET A 1 103 ? 2.225 4.459 -7.254 1.00 98.88 103 MET A O 1
ATOM 822 N N . LEU A 1 104 ? 0.498 3.086 -7.735 1.00 98.75 104 LEU A N 1
ATOM 823 C CA . LEU A 1 104 ? 1.010 2.634 -9.031 1.00 98.75 104 LEU A CA 1
ATOM 824 C C . LEU A 1 104 ? 1.104 3.789 -10.033 1.00 98.75 104 LEU A C 1
ATOM 826 O O . LEU A 1 104 ? 2.144 3.947 -10.671 1.00 98.75 104 LEU A O 1
ATOM 830 N N . GLU A 1 105 ? 0.073 4.635 -10.113 1.00 98.38 105 GLU A N 1
ATOM 831 C CA . GLU A 1 105 ? 0.073 5.847 -10.949 1.00 98.38 105 GLU A CA 1
ATOM 832 C C . GLU A 1 105 ? 1.197 6.822 -10.562 1.00 98.38 105 GLU A C 1
ATOM 834 O O . GLU A 1 105 ? 1.776 7.485 -11.422 1.00 98.38 105 GLU A O 1
ATOM 839 N N . ALA A 1 106 ? 1.562 6.868 -9.278 1.00 98.25 106 ALA A N 1
ATOM 840 C CA . ALA A 1 106 ? 2.667 7.673 -8.764 1.00 98.25 106 ALA A CA 1
ATOM 841 C C . ALA A 1 106 ? 4.059 7.011 -8.904 1.00 98.25 106 ALA A C 1
ATOM 843 O O . ALA A 1 106 ? 5.060 7.608 -8.504 1.00 98.25 106 ALA A O 1
ATOM 844 N N . GLY A 1 107 ? 4.154 5.792 -9.452 1.00 97.75 107 GLY A N 1
ATOM 845 C CA . GLY A 1 107 ? 5.418 5.075 -9.678 1.00 97.75 107 GLY A CA 1
ATOM 846 C C . GLY A 1 107 ? 5.872 4.151 -8.538 1.00 97.75 107 GLY A C 1
ATOM 847 O O . GLY A 1 107 ? 6.961 3.562 -8.611 1.00 97.75 107 GLY A O 1
ATOM 848 N N . TYR A 1 108 ? 5.055 3.973 -7.495 1.00 98.75 108 TYR A N 1
ATOM 849 C CA . TYR A 1 108 ? 5.285 2.941 -6.487 1.00 98.75 108 TYR A CA 1
ATOM 850 C C . TYR A 1 108 ? 4.803 1.587 -6.998 1.00 98.75 108 TYR A C 1
ATOM 852 O O . TYR A 1 108 ? 3.632 1.397 -7.295 1.00 98.75 108 TYR A O 1
ATOM 860 N N . THR A 1 109 ? 5.702 0.608 -7.051 1.00 98.50 109 THR A N 1
ATOM 861 C CA . THR A 1 109 ? 5.392 -0.735 -7.586 1.00 98.50 109 THR A CA 1
ATOM 862 C C . THR A 1 109 ? 5.359 -1.826 -6.517 1.00 98.50 109 THR A C 1
ATOM 864 O O . THR A 1 109 ? 4.965 -2.960 -6.795 1.00 98.50 109 THR A O 1
ATOM 867 N N . THR A 1 110 ? 5.773 -1.493 -5.293 1.00 98.81 110 THR A N 1
ATOM 868 C CA . THR A 1 110 ? 5.686 -2.355 -4.110 1.00 98.81 110 THR A CA 1
ATOM 869 C C . THR A 1 110 ? 5.237 -1.520 -2.913 1.00 98.81 110 THR A C 1
ATOM 871 O O . THR A 1 110 ? 5.737 -0.409 -2.747 1.00 98.81 110 THR A O 1
ATOM 874 N N . VAL A 1 111 ? 4.383 -2.067 -2.047 1.00 98.88 111 VAL A N 1
ATOM 875 C CA . VAL A 1 111 ? 4.011 -1.478 -0.753 1.00 98.88 111 VAL A CA 1
ATOM 876 C C . VAL A 1 111 ? 4.344 -2.418 0.410 1.00 98.88 111 VAL A C 1
ATOM 878 O O . VAL A 1 111 ? 4.087 -3.621 0.352 1.00 98.88 111 VAL A O 1
ATOM 881 N N . CYS A 1 112 ? 4.909 -1.871 1.482 1.00 98.81 112 CYS A N 1
ATOM 882 C CA . CYS A 1 112 ? 4.996 -2.520 2.785 1.00 98.81 112 CYS A CA 1
ATOM 883 C C . CYS A 1 112 ? 3.830 -2.033 3.653 1.00 98.81 112 CYS A C 1
ATOM 885 O O . CYS A 1 112 ? 3.839 -0.907 4.153 1.00 98.81 112 CYS A O 1
ATOM 887 N N . GLU A 1 113 ? 2.811 -2.873 3.814 1.00 98.88 113 GLU A N 1
ATOM 888 C CA . GLU A 1 113 ? 1.573 -2.513 4.503 1.00 98.88 113 GLU A CA 1
ATOM 889 C C . GLU A 1 113 ? 1.685 -2.830 5.998 1.00 98.88 113 GLU A C 1
ATOM 891 O O . GLU A 1 113 ? 1.642 -3.992 6.410 1.00 98.88 113 GLU A O 1
ATOM 896 N N . PHE A 1 114 ? 1.849 -1.785 6.814 1.00 98.81 114 PHE A N 1
ATOM 897 C CA . PHE A 1 114 ? 1.971 -1.876 8.266 1.00 98.81 114 PHE A CA 1
ATOM 898 C C . PHE A 1 114 ? 0.571 -1.947 8.885 1.00 98.81 114 PHE A C 1
ATOM 900 O O . PHE A 1 114 ? -0.068 -0.932 9.180 1.00 98.81 114 PHE A O 1
ATOM 907 N N . HIS A 1 115 ? 0.080 -3.173 9.053 1.00 98.56 115 HIS A N 1
ATOM 908 C CA . HIS A 1 115 ? -1.325 -3.462 9.315 1.00 98.56 115 HIS A CA 1
ATOM 909 C C . HIS A 1 115 ? -1.599 -3.778 10.792 1.00 98.56 115 HIS A C 1
ATOM 911 O O . HIS A 1 115 ? -1.218 -4.837 11.292 1.00 98.56 115 HIS A O 1
ATOM 917 N N . TYR A 1 116 ? -2.303 -2.876 11.483 1.00 97.06 116 TYR A N 1
ATOM 918 C CA . TYR A 1 116 ? -2.716 -3.049 12.887 1.00 97.06 116 TYR A CA 1
ATOM 919 C C . TYR A 1 116 ? -4.236 -3.095 13.112 1.00 97.06 116 TYR A C 1
ATOM 921 O O . TYR A 1 116 ? -4.678 -3.186 14.256 1.00 97.06 116 TYR A O 1
ATOM 929 N N . LEU A 1 117 ? -5.051 -3.027 12.055 1.00 96.44 117 LEU A N 1
ATOM 930 C CA . LEU A 1 117 ? -6.511 -3.047 12.170 1.00 96.44 117 LEU A CA 1
ATOM 931 C C . LEU A 1 117 ? -7.044 -4.479 12.016 1.00 96.44 117 LEU A C 1
ATOM 933 O O . LEU A 1 117 ? -7.466 -4.871 10.936 1.00 96.44 117 LEU A O 1
ATOM 937 N N . HIS A 1 118 ? -6.993 -5.264 13.09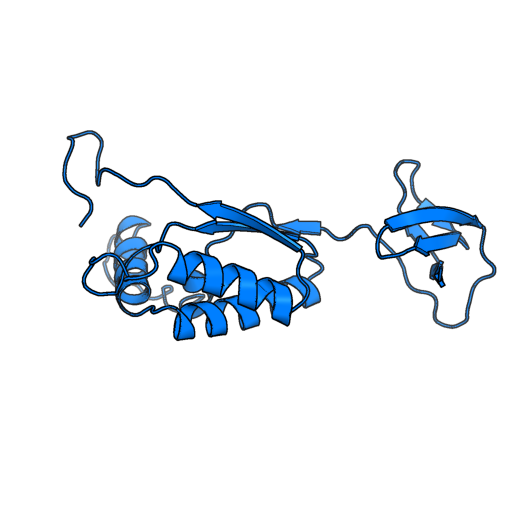5 1.00 97.19 118 HIS A N 1
ATOM 938 C CA . HIS A 1 118 ? -7.244 -6.717 13.050 1.00 97.19 118 HIS A CA 1
ATOM 939 C C . HIS A 1 118 ? -8.674 -7.148 13.392 1.00 97.19 118 HIS A C 1
ATOM 941 O O . HIS A 1 118 ? -9.072 -8.279 13.111 1.00 97.19 118 HIS A O 1
ATOM 947 N N . HIS A 1 119 ? -9.419 -6.310 14.103 1.00 95.75 119 HIS A N 1
ATOM 948 C CA . HIS A 1 119 ? -10.674 -6.680 14.763 1.00 95.75 119 HIS A CA 1
ATOM 949 C C . HIS A 1 119 ? -11.851 -5.908 14.177 1.00 95.75 119 HIS A C 1
ATOM 951 O O . HIS A 1 119 ? -11.657 -4.955 13.421 1.00 95.75 119 HIS A O 1
ATOM 957 N N . SER A 1 120 ? -13.069 -6.345 14.491 1.00 94.56 120 SER A N 1
ATOM 958 C CA . SER A 1 120 ? -14.274 -5.613 14.115 1.00 94.56 120 SER A CA 1
ATOM 959 C C . SER A 1 120 ? -14.337 -4.249 14.806 1.00 94.56 120 SER A C 1
ATOM 961 O O . SER A 1 120 ? -13.648 -4.036 15.807 1.00 94.56 120 SER A O 1
ATOM 963 N N . PRO A 1 121 ? -15.174 -3.320 14.307 1.00 92.31 121 PRO A N 1
ATOM 964 C CA . PRO A 1 121 ? -15.403 -2.012 14.925 1.00 92.31 121 PRO A CA 1
ATOM 965 C C . PRO A 1 121 ? -15.679 -2.022 16.437 1.00 92.31 121 PRO A C 1
ATOM 967 O O . PRO A 1 121 ? -15.335 -1.070 17.131 1.00 92.31 121 PRO A O 1
ATOM 970 N N . ASP A 1 122 ? -16.279 -3.094 16.964 1.00 90.62 122 ASP A N 1
ATOM 971 C CA . ASP A 1 122 ? -16.547 -3.281 18.397 1.00 90.62 122 ASP A CA 1
ATOM 972 C C . ASP A 1 122 ? -15.376 -3.927 19.173 1.00 90.62 122 ASP A C 1
ATOM 974 O O . ASP A 1 122 ? -15.517 -4.282 20.343 1.00 90.62 122 ASP A O 1
ATOM 978 N N . GLY A 1 123 ? -14.224 -4.104 18.524 1.00 91.38 123 GLY A N 1
ATOM 979 C CA . GLY A 1 123 ? -12.999 -4.669 19.085 1.00 91.38 123 GLY A CA 1
ATOM 980 C C . GLY A 1 123 ? -12.964 -6.198 19.154 1.00 91.38 123 GLY A C 1
ATOM 981 O O . GLY A 1 123 ? -11.961 -6.760 19.602 1.00 91.38 123 GLY A O 1
ATOM 982 N N . ARG A 1 124 ? -14.020 -6.902 18.724 1.00 94.62 124 ARG A N 1
ATOM 983 C CA . ARG A 1 124 ? -14.048 -8.371 18.756 1.00 94.62 124 ARG A CA 1
ATOM 984 C C . ARG A 1 124 ? -13.235 -8.978 17.604 1.00 94.62 124 ARG A C 1
ATOM 986 O O . ARG A 1 124 ? -13.178 -8.432 16.505 1.00 94.62 124 ARG A O 1
ATOM 993 N N . PRO A 1 125 ? -12.605 -10.145 17.803 1.00 96.69 125 PRO A N 1
ATOM 994 C CA . PRO A 1 125 ? -12.033 -10.883 16.686 1.00 96.69 125 PRO A CA 1
ATOM 995 C C . PRO A 1 125 ? -13.128 -11.346 15.716 1.00 96.69 125 PRO A C 1
ATOM 997 O O . PRO A 1 125 ? -14.151 -11.877 16.149 1.00 96.69 125 PRO A O 1
ATOM 1000 N N . TYR A 1 126 ? -12.874 -11.222 14.414 1.00 97.38 126 TYR A N 1
ATOM 1001 C CA . TYR A 1 126 ? -13.664 -11.898 13.384 1.00 97.38 126 TYR A CA 1
ATOM 1002 C C . TYR A 1 126 ? -13.564 -13.428 13.519 1.00 97.38 126 TYR A C 1
ATOM 1004 O O . TYR A 1 126 ? -12.587 -13.950 14.066 1.00 97.38 126 TYR A O 1
ATOM 1012 N N . THR A 1 127 ? -14.552 -14.152 12.974 1.00 97.38 127 THR A N 1
ATOM 1013 C CA . THR A 1 127 ? -14.529 -15.625 12.880 1.00 97.38 127 THR A CA 1
ATOM 1014 C C . THR A 1 127 ? -13.266 -16.111 12.168 1.00 97.38 127 THR A C 1
ATOM 1016 O O . THR A 1 127 ? -12.557 -16.970 12.691 1.00 97.38 127 THR A O 1
ATOM 1019 N N . ASP A 1 128 ? -12.949 -15.511 11.016 1.00 97.88 128 ASP A N 1
ATOM 1020 C CA . ASP A 1 128 ? -11.613 -15.583 10.430 1.00 97.88 128 ASP A CA 1
ATOM 1021 C C . ASP A 1 128 ? -10.765 -14.432 10.976 1.00 97.88 128 ASP A C 1
ATOM 1023 O O . ASP A 1 128 ? -10.946 -13.270 10.613 1.00 97.88 128 ASP A O 1
ATOM 1027 N N . ARG A 1 129 ? -9.802 -14.759 11.839 1.00 97.62 129 ARG A N 1
ATOM 1028 C CA . ARG A 1 129 ? -8.916 -13.772 12.473 1.00 97.62 129 ARG A CA 1
ATOM 1029 C C . ARG A 1 129 ? -8.044 -13.011 11.472 1.00 97.62 129 ARG A C 1
ATOM 1031 O O . ARG A 1 129 ? -7.519 -11.964 11.836 1.00 97.62 129 ARG A O 1
ATOM 10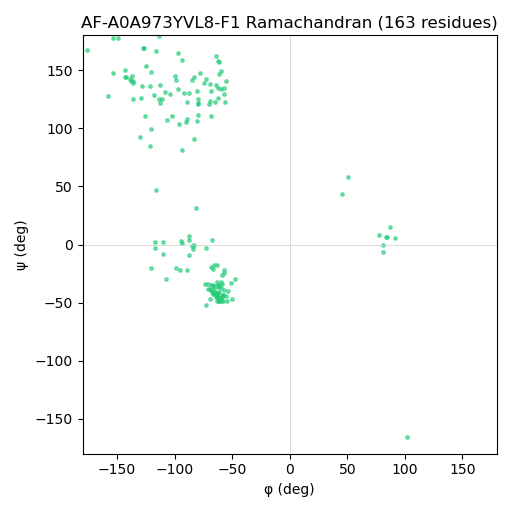38 N N . ALA A 1 130 ? -7.882 -13.521 10.251 1.00 98.38 130 ALA A N 1
ATOM 1039 C CA . ALA A 1 130 ? -7.117 -12.876 9.194 1.00 98.38 130 ALA A CA 1
ATOM 1040 C C . ALA A 1 130 ? -7.980 -12.022 8.248 1.00 98.38 130 ALA A C 1
ATOM 1042 O O . ALA A 1 130 ? -7.424 -11.465 7.306 1.00 98.38 130 ALA A O 1
ATOM 1043 N N . ALA A 1 131 ? -9.293 -11.873 8.479 1.00 98.62 131 ALA A N 1
ATOM 1044 C CA . ALA A 1 131 ? -10.217 -11.223 7.538 1.00 98.62 131 ALA A CA 1
ATOM 1045 C C . ALA A 1 131 ? -9.730 -9.849 7.032 1.00 98.62 131 ALA A C 1
ATOM 1047 O O . ALA A 1 131 ? -9.694 -9.605 5.828 1.00 98.62 131 ALA A O 1
ATOM 1048 N N . MET A 1 132 ? -9.268 -8.977 7.933 1.00 98.62 132 MET A N 1
ATOM 1049 C CA . MET A 1 132 ? -8.758 -7.646 7.569 1.00 98.62 132 MET A CA 1
ATOM 1050 C C . MET A 1 132 ? -7.436 -7.707 6.785 1.00 98.62 132 MET A C 1
ATOM 1052 O O . MET A 1 132 ? -7.214 -6.928 5.861 1.00 98.62 132 MET A O 1
ATOM 1056 N N . SER A 1 133 ? -6.570 -8.672 7.101 1.00 98.81 133 SER A N 1
ATOM 1057 C CA . SER A 1 133 ? -5.343 -8.928 6.337 1.00 98.81 133 SER A CA 1
ATOM 1058 C C . SER A 1 133 ? -5.647 -9.477 4.940 1.00 98.81 133 SER A C 1
ATOM 1060 O O . SER A 1 133 ? -5.006 -9.075 3.972 1.00 98.81 133 SER A O 1
ATOM 1062 N N . GLN A 1 134 ? -6.643 -10.359 4.813 1.00 98.81 134 GLN A N 1
ATOM 1063 C CA . GLN A 1 134 ? -7.073 -10.893 3.520 1.00 98.81 134 GLN A CA 1
ATOM 1064 C C . GLN A 1 134 ? -7.689 -9.810 2.632 1.00 98.81 134 GLN A C 1
ATOM 1066 O O . GLN A 1 134 ? -7.425 -9.811 1.434 1.00 98.81 134 GLN A O 1
ATOM 1071 N N . ALA A 1 135 ? -8.422 -8.850 3.206 1.00 98.81 135 A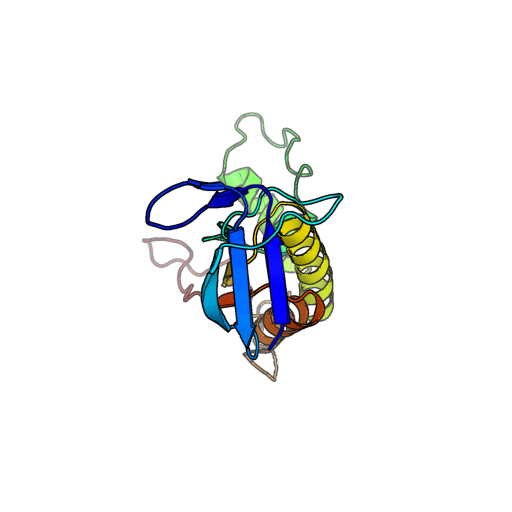LA A N 1
ATOM 1072 C CA . ALA A 1 135 ? -8.928 -7.691 2.471 1.00 98.81 135 ALA A CA 1
ATOM 1073 C C . ALA A 1 135 ? -7.797 -6.874 1.817 1.00 98.81 135 ALA A C 1
ATOM 1075 O O . ALA A 1 135 ? -7.889 -6.525 0.642 1.00 98.81 135 ALA A O 1
ATOM 1076 N N . LEU A 1 136 ? -6.691 -6.636 2.533 1.00 98.94 136 LEU A N 1
ATOM 1077 C CA . LEU A 1 136 ? -5.515 -5.944 1.984 1.00 98.94 136 LEU A CA 1
ATOM 1078 C C . LEU A 1 136 ? -4.814 -6.760 0.893 1.00 98.94 136 LEU A C 1
ATOM 1080 O O . LEU A 1 136 ? -4.443 -6.217 -0.146 1.00 98.94 136 LEU A O 1
ATOM 1084 N N . ILE A 1 137 ? -4.658 -8.071 1.105 1.00 98.88 137 ILE A N 1
ATOM 1085 C CA . ILE A 1 137 ? -4.061 -8.977 0.112 1.00 98.88 137 ILE A CA 1
ATOM 1086 C C . ILE A 1 137 ? -4.910 -9.013 -1.164 1.00 98.88 137 ILE A C 1
ATOM 1088 O O . ILE A 1 137 ? -4.358 -8.995 -2.263 1.00 98.88 137 ILE A O 1
ATOM 1092 N N . ALA A 1 138 ? -6.237 -9.061 -1.030 1.00 98.88 138 ALA A N 1
ATOM 1093 C CA . ALA A 1 138 ? -7.161 -9.007 -2.156 1.00 98.88 138 ALA A CA 1
ATOM 1094 C C . ALA A 1 138 ? -7.042 -7.670 -2.904 1.00 98.88 138 ALA A C 1
ATOM 1096 O O . ALA A 1 138 ? -6.786 -7.685 -4.101 1.00 98.88 138 ALA A O 1
ATOM 1097 N N . ALA A 1 139 ? -7.067 -6.534 -2.201 1.00 98.94 139 ALA A N 1
ATOM 1098 C CA . ALA A 1 139 ? -6.894 -5.210 -2.807 1.00 98.94 139 ALA A CA 1
ATOM 1099 C C . ALA A 1 139 ? -5.566 -5.067 -3.578 1.00 98.94 139 ALA A C 1
ATOM 1101 O O . ALA A 1 139 ? -5.509 -4.474 -4.659 1.00 98.94 139 ALA A O 1
ATOM 1102 N N . ALA A 1 140 ? -4.478 -5.639 -3.054 1.00 98.88 140 ALA A N 1
ATOM 1103 C CA . ALA A 1 140 ? -3.191 -5.640 -3.744 1.00 98.88 140 ALA A CA 1
ATOM 1104 C C . ALA A 1 140 ? -3.193 -6.527 -4.998 1.00 98.88 140 ALA A C 1
ATOM 1106 O O . ALA A 1 140 ? -2.620 -6.151 -6.018 1.00 98.88 140 ALA A O 1
ATOM 1107 N N . ARG A 1 141 ? -3.865 -7.685 -4.949 1.00 98.75 141 ARG A N 1
ATOM 1108 C CA . ARG A 1 141 ? -4.040 -8.559 -6.121 1.00 98.75 141 ARG A CA 1
ATOM 1109 C C . ARG A 1 141 ? -4.890 -7.899 -7.200 1.00 98.75 141 ARG A C 1
ATOM 1111 O O . ARG A 1 141 ? -4.520 -7.986 -8.365 1.00 98.75 141 ARG A O 1
ATOM 1118 N N . ASP A 1 142 ? -5.971 -7.233 -6.808 1.00 98.75 142 ASP A N 1
ATOM 1119 C CA . ASP A 1 142 ? -6.909 -6.594 -7.734 1.00 98.75 142 ASP A CA 1
ATOM 1120 C C . ASP A 1 142 ? -6.267 -5.411 -8.473 1.00 98.75 142 ASP A C 1
ATOM 1122 O O . ASP A 1 142 ? -6.532 -5.195 -9.652 1.00 98.75 142 ASP A O 1
ATOM 1126 N N . THR A 1 143 ? -5.384 -4.670 -7.801 1.00 98.75 143 THR A N 1
ATOM 1127 C CA . THR A 1 143 ? -4.673 -3.516 -8.386 1.00 98.75 143 THR A CA 1
ATOM 1128 C C . THR A 1 143 ? -3.360 -3.896 -9.070 1.00 98.75 143 THR A C 1
ATOM 1130 O O . THR A 1 143 ? -2.872 -3.160 -9.923 1.00 98.75 143 THR A O 1
ATOM 1133 N N . GLY A 1 144 ? -2.768 -5.038 -8.709 1.00 98.38 144 GLY A N 1
ATOM 1134 C CA . GLY A 1 144 ? -1.486 -5.505 -9.236 1.00 98.38 144 GLY A CA 1
ATOM 1135 C C . GLY A 1 144 ? -0.254 -4.929 -8.529 1.00 98.38 144 GLY A C 1
ATOM 1136 O O . GLY A 1 144 ? 0.871 -5.197 -8.963 1.00 98.38 144 GLY A O 1
ATOM 1137 N N . ILE A 1 145 ? -0.417 -4.172 -7.434 1.00 98.75 145 ILE A N 1
ATOM 1138 C CA . ILE A 1 145 ? 0.729 -3.722 -6.633 1.00 98.75 145 ILE A CA 1
ATOM 1139 C C . ILE A 1 145 ? 1.357 -4.917 -5.906 1.00 98.75 145 ILE A C 1
ATOM 1141 O O . ILE A 1 145 ? 0.673 -5.777 -5.346 1.00 98.75 145 ILE A O 1
ATOM 1145 N N . ARG A 1 146 ? 2.692 -4.982 -5.865 1.00 98.50 146 ARG A N 1
ATOM 1146 C CA . ARG A 1 146 ? 3.365 -5.985 -5.029 1.00 98.50 146 ARG A CA 1
ATOM 1147 C C . ARG A 1 146 ? 3.234 -5.593 -3.565 1.00 98.50 146 ARG A C 1
ATOM 1149 O O . ARG A 1 146 ? 3.358 -4.421 -3.223 1.00 98.50 146 ARG A O 1
ATOM 1156 N N . MET A 1 147 ? 3.060 -6.572 -2.688 1.00 98.75 147 MET A N 1
ATOM 1157 C CA . MET A 1 147 ? 2.851 -6.315 -1.268 1.00 98.75 147 MET A CA 1
ATOM 1158 C C . MET A 1 147 ? 3.802 -7.129 -0.397 1.00 98.75 147 MET A C 1
ATOM 1160 O O . MET A 1 147 ? 3.948 -8.338 -0.572 1.00 98.75 147 MET A O 1
ATOM 1164 N N . THR A 1 148 ? 4.360 -6.456 0.605 1.00 98.81 148 THR A N 1
ATOM 1165 C CA . THR A 1 148 ? 4.852 -7.069 1.838 1.00 98.81 148 THR A CA 1
ATOM 1166 C C . THR A 1 148 ? 3.869 -6.707 2.944 1.00 98.81 148 THR A C 1
ATOM 1168 O O . THR A 1 148 ? 3.818 -5.558 3.378 1.00 98.81 148 THR A O 1
ATOM 1171 N N . LEU A 1 149 ? 3.063 -7.665 3.396 1.00 98.81 149 LEU A N 1
ATOM 1172 C CA . LEU A 1 149 ? 2.160 -7.439 4.522 1.00 98.81 149 LEU A CA 1
ATOM 1173 C C . LEU A 1 149 ? 2.934 -7.570 5.838 1.00 98.81 149 LEU A C 1
ATOM 1175 O O . LEU A 1 149 ? 3.655 -8.547 6.040 1.00 98.81 149 LEU A O 1
ATOM 1179 N N . LEU A 1 150 ? 2.751 -6.609 6.743 1.00 98.75 150 LEU A N 1
ATOM 1180 C CA . LEU A 1 150 ? 3.383 -6.569 8.060 1.00 98.75 150 LEU A CA 1
ATOM 1181 C C . LEU A 1 150 ? 2.296 -6.537 9.151 1.00 98.75 150 LEU A C 1
ATOM 1183 O O . LEU A 1 150 ? 1.925 -5.453 9.606 1.00 98.75 150 LEU A O 1
ATOM 1187 N N . PRO A 1 151 ? 1.749 -7.696 9.574 1.00 98.31 151 PRO A N 1
ATOM 1188 C CA . PRO A 1 151 ? 0.782 -7.753 10.666 1.00 98.31 151 PRO A CA 1
ATOM 1189 C C . PRO A 1 151 ? 1.431 -7.312 11.980 1.00 98.31 151 PRO A C 1
ATOM 1191 O O . PRO A 1 151 ? 2.432 -7.873 12.424 1.00 98.31 151 PRO A O 1
ATOM 1194 N N . VAL A 1 152 ? 0.859 -6.292 12.607 1.00 98.38 152 VAL A N 1
ATOM 1195 C CA . VAL A 1 152 ? 1.458 -5.619 13.762 1.00 98.38 152 VAL A CA 1
ATOM 1196 C C . VAL A 1 152 ? 0.986 -6.256 15.060 1.00 98.38 152 VAL A C 1
ATOM 1198 O O . VAL A 1 152 ? -0.217 -6.375 15.300 1.00 98.38 152 VAL A O 1
ATOM 1201 N N . LEU A 1 153 ? 1.929 -6.581 15.943 1.00 96.94 153 LEU A N 1
ATOM 1202 C CA . LEU A 1 153 ? 1.634 -6.905 17.335 1.00 96.94 153 LEU A CA 1
ATOM 1203 C C . LEU A 1 153 ? 1.426 -5.611 18.131 1.00 96.94 153 LEU A C 1
ATOM 1205 O O . LEU A 1 153 ? 2.375 -4.870 18.379 1.00 96.94 153 LEU A O 1
ATOM 1209 N N . TYR A 1 154 ? 0.192 -5.362 18.565 1.00 93.75 154 TYR A N 1
ATOM 1210 C CA . TYR A 1 154 ? -0.164 -4.202 19.383 1.00 93.75 154 TYR A CA 1
ATOM 1211 C C . TYR A 1 154 ? -0.882 -4.676 20.652 1.00 93.75 154 TYR A C 1
ATOM 1213 O O . TYR A 1 154 ? -1.992 -5.191 20.581 1.00 93.75 154 TYR A O 1
ATOM 1221 N N . MET A 1 155 ? -0.243 -4.539 21.821 1.00 92.75 155 MET A N 1
ATOM 1222 C CA . MET A 1 155 ? -0.732 -5.161 23.069 1.00 92.75 155 MET A CA 1
ATOM 1223 C C . MET A 1 155 ? -1.048 -4.183 24.206 1.00 92.75 155 MET A C 1
ATOM 1225 O O . MET A 1 155 ? -1.735 -4.560 25.153 1.00 92.75 155 MET A O 1
ATOM 1229 N N . ARG A 1 156 ? -0.509 -2.958 24.180 1.00 91.50 156 ARG A N 1
ATOM 1230 C CA . ARG A 1 156 ? -0.603 -2.004 25.300 1.00 91.50 156 ARG A CA 1
ATOM 1231 C C . ARG A 1 156 ? -0.788 -0.579 24.791 1.00 91.50 156 ARG A C 1
ATOM 1233 O O . ARG A 1 156 ? -0.191 -0.203 23.789 1.00 91.50 156 ARG A O 1
ATOM 1240 N N . GLY A 1 157 ? -1.574 0.224 25.506 1.00 88.06 157 GLY A N 1
ATOM 1241 C CA . GLY A 1 157 ? -1.814 1.640 25.200 1.00 88.06 157 GLY A CA 1
ATOM 1242 C C . GLY A 1 157 ? -0.747 2.598 25.751 1.00 88.06 157 GLY A C 1
ATOM 1243 O O . GLY A 1 157 ? -0.832 3.810 25.527 1.00 88.06 157 GLY A O 1
ATOM 1244 N N . GLY A 1 158 ? 0.228 2.090 26.510 1.00 90.38 158 GLY A N 1
ATOM 1245 C CA . GLY A 1 158 ? 1.293 2.868 27.145 1.00 90.38 158 GLY A CA 1
ATOM 1246 C C . GLY A 1 158 ? 2.323 1.995 27.870 1.00 90.38 158 GLY A C 1
ATOM 1247 O O . GLY A 1 158 ? 2.103 0.800 28.087 1.00 90.38 158 GLY A O 1
ATOM 1248 N N . PHE A 1 159 ? 3.456 2.599 28.247 1.00 91.94 159 PHE A N 1
ATOM 1249 C CA . PHE A 1 159 ? 4.515 1.942 29.033 1.00 91.94 159 PHE A CA 1
ATOM 1250 C C . PHE A 1 159 ? 4.079 1.597 30.467 1.00 91.94 159 PHE A C 1
ATOM 1252 O O . PHE A 1 159 ? 4.652 0.709 31.086 1.00 91.94 159 PHE A O 1
ATOM 1259 N N . ASP A 1 160 ? 3.042 2.268 30.967 1.00 92.69 160 ASP A N 1
ATOM 1260 C CA . ASP A 1 160 ? 2.379 2.032 32.255 1.00 92.69 160 ASP A CA 1
ATOM 1261 C C . ASP A 1 160 ? 1.529 0.750 32.284 1.00 92.69 160 ASP A C 1
ATOM 1263 O O . ASP A 1 160 ? 0.960 0.391 33.312 1.00 92.69 160 ASP A O 1
ATOM 1267 N N . GLY A 1 161 ? 1.433 0.042 31.157 1.00 88.38 161 GLY A N 1
ATOM 1268 C CA . GLY A 1 161 ? 0.695 -1.206 31.059 1.00 88.38 161 GLY A CA 1
ATOM 1269 C C . GLY A 1 161 ? -0.803 -1.040 30.831 1.00 88.38 161 GLY A C 1
ATOM 1270 O O . GLY A 1 161 ? -1.495 -2.060 30.823 1.00 88.38 161 GLY A O 1
ATOM 1271 N N . ARG A 1 162 ? -1.302 0.185 30.602 1.00 90.25 162 ARG A N 1
ATOM 1272 C CA . ARG A 1 162 ? -2.724 0.415 30.310 1.00 90.25 162 ARG A CA 1
ATOM 1273 C C . ARG A 1 162 ? -3.173 -0.331 29.049 1.00 90.25 162 ARG A C 1
ATOM 1275 O O . ARG A 1 162 ? -2.387 -0.535 28.116 1.00 90.25 162 ARG A O 1
ATOM 1282 N N . ALA A 1 163 ? -4.444 -0.727 29.025 1.00 83.75 163 ALA A N 1
ATOM 1283 C CA . ALA A 1 163 ? -5.047 -1.407 27.883 1.00 83.75 163 ALA A CA 1
ATOM 1284 C C . ALA A 1 163 ? -5.019 -0.531 26.619 1.00 83.75 163 ALA A C 1
ATOM 1286 O O . ALA A 1 163 ? -4.927 0.696 26.692 1.00 83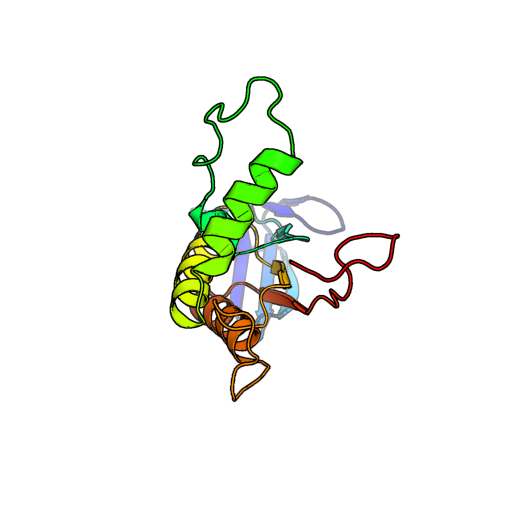.75 163 ALA A O 1
ATOM 1287 N N . VAL A 1 164 ? -5.082 -1.180 25.456 1.00 78.69 164 VAL A N 1
ATOM 1288 C CA . VAL A 1 164 ? -5.389 -0.498 24.195 1.00 78.69 164 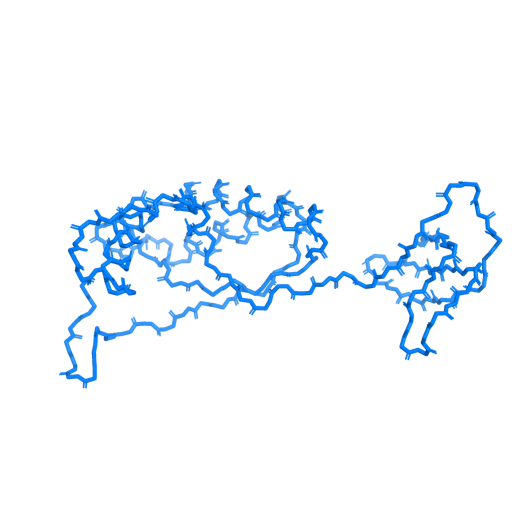VAL A CA 1
ATOM 1289 C C . VAL A 1 164 ? -6.862 -0.099 24.263 1.00 78.69 164 VAL A C 1
ATOM 1291 O O . VAL A 1 164 ? -7.710 -0.959 24.493 1.00 78.69 164 VAL A O 1
ATOM 1294 N N . THR A 1 165 ? -7.134 1.197 24.151 1.00 64.44 165 THR A N 1
ATOM 1295 C CA . THR A 1 165 ? -8.482 1.781 24.125 1.00 64.44 165 THR A CA 1
ATOM 1296 C C . THR A 1 165 ? -8.847 2.192 22.718 1.00 64.44 165 THR A C 1
ATOM 1298 O O . THR A 1 165 ? -7.943 2.779 22.074 1.00 64.44 165 THR A O 1
#

Nearest PDB structures (foldseek):
  4rdw-assembly1_A  TM=9.399E-01  e=1.028E-17  Pseudomonas aeruginosa PAO1
  4f0l-assembly1_A  TM=9.351E-01  e=4.021E-15  Brucella abortus 2308
  8j3r-assembly1_A  TM=3.726E-01  e=8.830E-03  Sulfoacidibacillus thermotolerans
  3a23-assembly2_B  TM=4.521E-01  e=1.347E-01  Streptomyces avermitilis
  2obx-assembly1_A  TM=3.747E-01  e=4.622E-01  Mesorhizobium loti

Foldseek 3Di:
DDKAWACWEQDPVGIDGQKIFDDDPPDTDDIGRHHDDPPHHHDDPFDAAEEDAQLCQVCVPVLPDPPDPPDDVVNVVVVVLVSLLPDDLVNLLVSLLVVQLVCVVVRHQEYEYQDASQDHSVRHQDPPSCSNVVSNVVSCVVNVRHYDYHHDDDAAPDPVRHGDD

Sequence (165 aa):
METLHAERLWTPGGWRIDAGFTHDAGRIVECEGAQPSEGAAWVLPGIANLHSHAFQRAMAGLAERQTHPQDSFWTWRETMYRFAARFDPDTLHAVASQLYAEMLEAGYTTVCEFHYLHHSPDGRPYTDRAAMSQALIAAARDTGIRMTLLPVLYMRGGFDGRAVT

Secondary structure (DSSP, 8-state):
-EEEEEEEEEETTEEEEEEEEEEETTEEEE--B-PPPTTPPEE-PPEEEEEE-GGGGGGTTTT-S--STT--HHHHHHHHHHHHTT--HHHHHHHHHHHHHHHHHTTEEEEEEEE---S-TTSPPPSSTTHHHHHHHHHHHHHT-EEEEEE-----SSTT-PPP-

Radius of gyration: 21.09 Å; Cα contacts (8 Å, |Δi|>4): 258; chains: 1; bounding box: 42×41×64 Å

pLDDT: mean 91.89, std 8.95, range [55.25, 98.94]

Solvent-accessible surface area (backbone atoms only — not comparable to full-atom values): 9555 Å² total; per-residue (Å²): 116,52,75,49,62,18,44,32,32,58,48,99,92,42,82,37,67,34,14,29,39,32,33,46,97,91,38,80,77,48,75,48,80,32,79,73,54,92,87,49,45,80,43,66,79,65,40,70,41,78,71,40,54,54,69,56,63,82,49,66,81,71,69,84,59,89,85,47,102,78,66,47,74,67,60,51,47,54,55,50,50,63,53,59,51,70,40,49,44,68,57,40,19,54,43,28,28,54,52,46,42,54,35,44,78,73,45,31,49,30,38,26,37,53,43,71,72,56,43,41,57,87,67,45,76,45,94,56,64,54,46,40,59,50,21,48,54,48,19,28,63,77,55,65,40,40,75,47,81,41,81,53,91,82,83,54,60,46,96,88,66,44,64,70,126